Protein AF-A0A060C902-F1 (afdb_monomer_lite)

InterPro domains:
  IPR017853 Glycoside hydrolase superfamily [SSF51445] (3-88)

Foldseek 3Di:
DQDDDDLPDPVSLVVLLVCCVVPVVVDPALEDEPELADNVCQCPDPNVVVCVVPNRVVSSVVSVVSSCVSSVVVRHDYDYDPHDPDDDPVVVVVVVPPD

Secondary structure (DSSP, 8-state):
---S--TT-HHHHHHHHHHHHHHGGG---SEEE------TTBTBGGGHHHHHHH-HHHHHHHHHHHHHHHHHHTTPEEE-----SS--HHHHHHHHH--

Structure (mmCIF, N/CA/C/O backbone):
data_AF-A0A060C902-F1
#
_entry.id   AF-A0A060C902-F1
#
loop_
_atom_site.group_PDB
_atom_site.id
_atom_site.type_symbol
_atom_site.label_atom_id
_atom_site.label_alt_id
_atom_site.label_comp_id
_atom_site.label_asym_id
_atom_site.label_entity_id
_atom_site.label_seq_id
_atom_site.pdbx_PDB_ins_code
_atom_site.Cartn_x
_atom_site.Cartn_y
_atom_site.Cartn_z
_atom_site.occupancy
_atom_site.B_iso_or_equiv
_atom_site.auth_seq_id
_atom_site.auth_comp_id
_atom_site.auth_asym_id
_atom_site.auth_atom_id
_atom_site.pdbx_PDB_model_num
ATOM 1 N N . LYS A 1 1 ? 19.437 -6.925 -6.612 1.00 67.50 1 LYS A N 1
ATOM 2 C CA . LYS A 1 1 ? 18.199 -7.713 -6.842 1.00 67.50 1 LYS A CA 1
ATOM 3 C C . LYS A 1 1 ? 17.080 -6.946 -6.155 1.00 67.50 1 LYS A C 1
ATOM 5 O O . LYS A 1 1 ? 17.334 -6.561 -5.019 1.00 67.50 1 LYS A O 1
ATOM 10 N N . PRO A 1 2 ? 15.932 -6.713 -6.812 1.00 80.50 2 PRO A N 1
ATOM 11 C CA . PRO A 1 2 ? 14.801 -6.040 -6.177 1.00 80.50 2 PRO A CA 1
ATOM 12 C C . PRO A 1 2 ? 14.287 -6.872 -4.993 1.00 80.50 2 PRO A C 1
ATOM 14 O O . PRO A 1 2 ? 14.353 -8.105 -5.038 1.00 80.50 2 PRO A O 1
ATOM 17 N N . PHE A 1 3 ? 13.842 -6.192 -3.943 1.00 83.31 3 PHE A N 1
ATOM 18 C CA . PHE A 1 3 ? 13.350 -6.753 -2.682 1.00 83.31 3 PHE A CA 1
ATOM 19 C C . PHE A 1 3 ? 11.932 -6.274 -2.340 1.00 83.31 3 PHE A C 1
ATOM 21 O O . PHE A 1 3 ? 11.255 -6.920 -1.543 1.00 83.31 3 PHE A O 1
ATOM 28 N N . SER A 1 4 ? 11.479 -5.179 -2.949 1.00 87.44 4 SER A N 1
ATOM 29 C CA . SER A 1 4 ? 10.130 -4.652 -2.793 1.00 87.44 4 SER A CA 1
ATOM 30 C C . SER A 1 4 ? 9.094 -5.498 -3.532 1.00 87.44 4 SER A C 1
ATOM 32 O O . SER A 1 4 ? 9.382 -6.181 -4.521 1.00 87.44 4 SER A O 1
ATOM 34 N N . LEU A 1 5 ? 7.852 -5.416 -3.054 1.00 89.88 5 LEU A N 1
ATOM 35 C CA . LEU A 1 5 ? 6.693 -5.950 -3.760 1.00 89.88 5 LEU A CA 1
ATOM 36 C C . LEU A 1 5 ? 6.507 -5.244 -5.107 1.00 89.88 5 LEU A C 1
ATOM 38 O O . LEU A 1 5 ? 6.802 -4.058 -5.251 1.00 89.88 5 LEU A O 1
ATOM 42 N N . ASP A 1 6 ? 5.983 -5.977 -6.087 1.00 91.31 6 ASP A N 1
ATOM 43 C CA . ASP A 1 6 ? 5.695 -5.431 -7.409 1.00 91.31 6 ASP A CA 1
ATOM 44 C C . ASP A 1 6 ? 4.338 -4.702 -7.386 1.00 91.31 6 ASP A C 1
ATOM 46 O O . ASP A 1 6 ? 3.297 -5.360 -7.294 1.00 91.31 6 ASP A O 1
ATOM 50 N N . PRO A 1 7 ? 4.298 -3.360 -7.509 1.00 88.62 7 PRO A N 1
ATOM 51 C CA . PRO A 1 7 ? 3.046 -2.604 -7.441 1.00 88.62 7 PRO A CA 1
ATOM 52 C C . PRO A 1 7 ? 2.094 -2.885 -8.617 1.00 88.62 7 PRO A C 1
ATOM 54 O O . PRO A 1 7 ? 0.904 -2.542 -8.550 1.00 88.62 7 PRO A O 1
ATOM 57 N N . GLY A 1 8 ? 2.610 -3.480 -9.699 1.00 88.75 8 GLY A N 1
ATOM 58 C CA . GLY A 1 8 ? 1.845 -3.912 -10.864 1.00 88.75 8 GLY A CA 1
ATOM 59 C C . GLY A 1 8 ? 1.242 -5.311 -10.725 1.00 88.75 8 GLY A C 1
ATOM 60 O O . GLY A 1 8 ? 0.299 -5.619 -11.452 1.00 88.75 8 GLY A O 1
ATOM 61 N N . ASN A 1 9 ? 1.727 -6.139 -9.794 1.00 92.12 9 ASN A N 1
ATOM 62 C CA . ASN A 1 9 ? 1.231 -7.500 -9.602 1.00 92.12 9 ASN A CA 1
ATOM 63 C C . ASN A 1 9 ? 0.034 -7.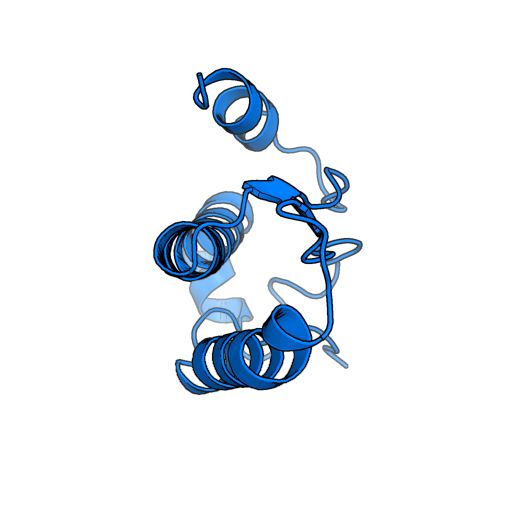518 -8.624 1.00 92.12 9 ASN A C 1
ATOM 65 O O . ASN A 1 9 ? 0.209 -7.163 -7.455 1.00 92.12 9 ASN A O 1
ATOM 69 N N . PRO A 1 10 ? -1.167 -7.969 -9.043 1.00 92.94 10 PRO A N 1
ATOM 70 C CA . PRO A 1 10 ? -2.319 -8.120 -8.151 1.00 92.94 10 PRO A CA 1
ATOM 71 C C . PRO A 1 10 ? -2.031 -8.963 -6.901 1.00 92.94 10 PRO A C 1
ATOM 73 O O . PRO A 1 10 ? -2.474 -8.595 -5.815 1.00 92.94 10 PRO A O 1
ATOM 76 N N . GLU A 1 11 ? -1.208 -10.008 -7.018 1.00 95.94 11 GLU A N 1
ATOM 77 C CA . GLU A 1 11 ? -0.849 -10.893 -5.899 1.00 95.94 11 GLU A CA 1
ATOM 78 C C . GLU A 1 11 ? -0.075 -10.157 -4.792 1.00 95.94 11 GLU A C 1
ATOM 80 O O . GLU A 1 11 ? -0.129 -10.541 -3.626 1.00 95.94 11 GLU A O 1
ATOM 85 N N . SER A 1 12 ? 0.623 -9.062 -5.126 1.00 95.25 12 SER A N 1
ATOM 86 C CA . SER A 1 12 ? 1.287 -8.229 -4.113 1.00 95.25 12 SER A CA 1
ATOM 87 C C . SER A 1 12 ? 0.276 -7.519 -3.218 1.00 95.25 12 SER A C 1
ATOM 89 O O . SER A 1 12 ? 0.497 -7.401 -2.015 1.00 95.25 12 SER A O 1
ATOM 91 N N . LEU A 1 13 ? -0.847 -7.064 -3.785 1.00 95.38 13 LEU A N 1
ATOM 92 C CA . LEU A 1 13 ? -1.928 -6.485 -2.994 1.00 95.38 13 LEU A CA 1
ATOM 93 C C . LEU A 1 13 ? -2.659 -7.568 -2.198 1.00 95.38 13 LEU A C 1
ATOM 95 O O . LEU A 1 13 ? -2.938 -7.349 -1.023 1.00 95.38 13 LEU A O 1
ATOM 99 N N . GLU A 1 14 ? -2.926 -8.723 -2.810 1.00 97.00 14 GLU A N 1
ATOM 100 C CA . GLU A 1 14 ? -3.575 -9.853 -2.135 1.00 97.00 14 GLU A CA 1
ATOM 101 C C . GLU A 1 14 ? -2.789 -10.294 -0.899 1.00 97.00 14 GLU A C 1
ATOM 103 O O . GLU A 1 14 ? -3.371 -10.411 0.179 1.00 97.00 14 GLU A O 1
ATOM 108 N N . LEU A 1 15 ? -1.463 -10.421 -1.020 1.00 96.94 15 LEU A N 1
ATOM 109 C CA . LEU A 1 15 ? -0.577 -10.722 0.101 1.00 96.94 15 LEU A CA 1
ATOM 110 C C . LEU A 1 15 ? -0.735 -9.704 1.238 1.00 96.94 15 LEU A C 1
ATOM 112 O O . LEU A 1 15 ? -0.949 -10.090 2.385 1.00 96.94 15 LEU A O 1
ATOM 116 N N . VAL A 1 16 ? -0.665 -8.405 0.929 1.00 96.38 16 VAL A N 1
ATOM 117 C CA . VAL A 1 16 ? -0.830 -7.344 1.936 1.00 96.38 16 VAL A CA 1
ATOM 118 C C . VAL A 1 16 ? -2.208 -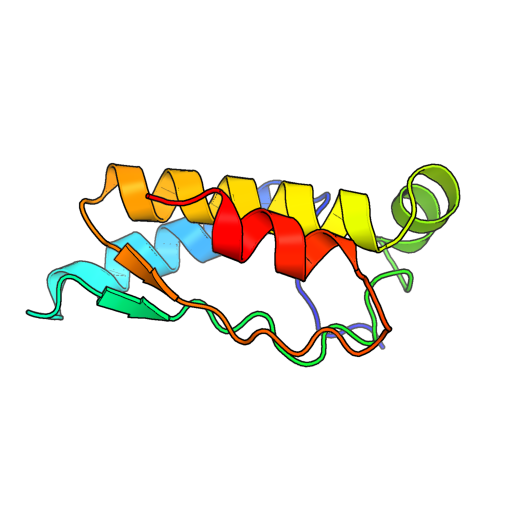7.428 2.590 1.00 96.38 16 VAL A C 1
ATOM 120 O O . VAL A 1 16 ? -2.314 -7.327 3.809 1.00 96.38 16 VAL A O 1
ATOM 123 N N . THR A 1 17 ? -3.272 -7.639 1.813 1.00 96.44 17 THR A N 1
ATOM 124 C CA . THR A 1 17 ? -4.625 -7.748 2.370 1.00 96.44 17 THR A CA 1
ATOM 125 C C . THR A 1 17 ? -4.818 -8.983 3.236 1.00 96.44 17 THR A C 1
ATOM 127 O O . THR A 1 17 ? -5.451 -8.864 4.280 1.00 96.44 17 THR A O 1
ATOM 130 N N . GLY A 1 18 ? -4.228 -10.120 2.859 1.00 97.75 18 GLY A N 1
ATOM 131 C CA . GLY A 1 18 ? -4.241 -11.337 3.667 1.00 97.75 18 GLY A CA 1
ATOM 132 C C . GLY A 1 18 ? -3.542 -11.120 5.006 1.00 97.75 18 GLY A C 1
ATOM 133 O O . GLY A 1 18 ? -4.112 -11.420 6.049 1.00 97.75 18 GLY A O 1
ATOM 134 N N . LEU A 1 19 ? -2.372 -10.470 4.999 1.00 96.94 19 LEU A N 1
ATOM 135 C CA . LEU A 1 19 ? -1.671 -10.098 6.232 1.00 96.94 19 LEU A CA 1
ATOM 136 C C . LEU A 1 19 ? -2.505 -9.159 7.111 1.00 96.94 19 LEU A C 1
ATOM 138 O O . LEU A 1 19 ? -2.526 -9.317 8.327 1.00 96.94 19 LEU A O 1
ATOM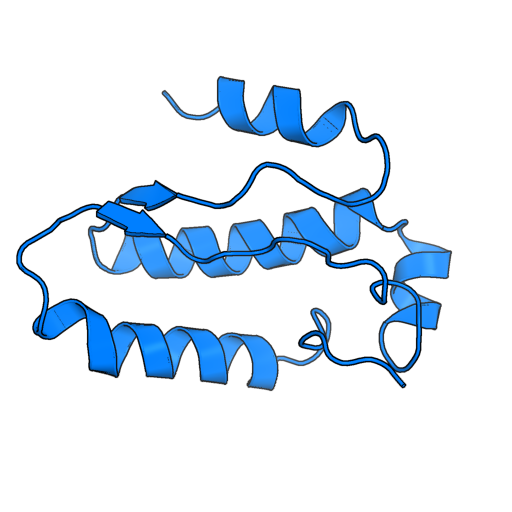 142 N N . LEU A 1 20 ? -3.209 -8.187 6.525 1.00 96.56 20 LEU A N 1
ATOM 143 C CA . LEU A 1 20 ? -4.110 -7.319 7.286 1.00 96.56 20 LEU A CA 1
ATOM 144 C C . LEU A 1 20 ? -5.278 -8.110 7.896 1.00 96.56 20 LEU A C 1
ATOM 146 O O . LEU A 1 20 ? -5.622 -7.873 9.051 1.00 96.56 20 LEU A O 1
ATOM 150 N N . ASP A 1 21 ? -5.876 -9.044 7.156 1.00 96.75 21 ASP A N 1
ATOM 151 C CA . ASP A 1 21 ? -6.974 -9.882 7.654 1.00 96.75 21 ASP A CA 1
ATOM 152 C C . ASP A 1 21 ? -6.530 -10.817 8.785 1.00 96.75 21 ASP A C 1
ATOM 154 O O . ASP A 1 21 ? -7.272 -11.006 9.749 1.00 96.75 21 ASP A O 1
ATOM 158 N N . GLU A 1 22 ? -5.315 -11.355 8.701 1.00 97.38 22 GLU A N 1
ATOM 159 C CA . GLU A 1 22 ? -4.735 -12.202 9.743 1.00 97.38 22 GLU A CA 1
ATOM 160 C C . GLU A 1 22 ? -4.343 -11.400 10.985 1.00 97.38 22 GLU A C 1
ATOM 162 O O . GLU A 1 22 ? -4.606 -11.824 12.105 1.00 97.38 22 GLU A O 1
ATOM 167 N N . LEU A 1 23 ? -3.713 -10.236 10.811 1.00 96.31 23 LEU A N 1
ATOM 168 C CA . LEU A 1 23 ? -3.094 -9.513 11.919 1.00 96.31 23 LEU A CA 1
ATOM 169 C C . LEU A 1 23 ? -4.073 -8.605 12.659 1.00 96.31 23 LEU A C 1
ATOM 171 O O . LEU A 1 23 ? -4.080 -8.605 13.889 1.00 96.31 23 LEU A O 1
ATOM 175 N N . LEU A 1 24 ? -4.894 -7.827 11.947 1.00 95.62 24 LEU A N 1
ATOM 176 C CA . LEU A 1 24 ? -5.706 -6.767 12.557 1.00 95.62 24 LEU A CA 1
ATOM 177 C C . LEU A 1 24 ? -6.656 -7.244 13.674 1.00 95.62 24 LEU A C 1
ATOM 179 O O . LEU A 1 24 ? -6.748 -6.531 14.675 1.00 95.62 24 LEU A O 1
ATOM 183 N N . PRO A 1 25 ? -7.298 -8.431 13.605 1.00 96.12 25 PRO A N 1
ATOM 184 C CA . PRO A 1 25 ? -8.146 -8.931 14.692 1.00 96.12 25 PRO A CA 1
ATOM 185 C C . PRO A 1 25 ? -7.420 -9.130 16.031 1.00 96.12 25 PRO A C 1
ATOM 187 O O . PRO A 1 25 ? -8.066 -9.215 17.075 1.00 96.12 25 PRO A O 1
ATOM 190 N N . HIS A 1 26 ? -6.088 -9.214 16.017 1.00 97.00 26 HIS A N 1
ATOM 191 C CA . HIS A 1 26 ? -5.270 -9.422 17.210 1.00 97.00 26 HIS A CA 1
ATOM 192 C C . HIS A 1 26 ? -4.817 -8.121 17.887 1.00 97.00 26 HIS A C 1
ATOM 194 O O . HIS A 1 26 ? -4.179 -8.176 18.940 1.00 97.00 26 HIS A O 1
ATOM 200 N N . PHE A 1 27 ? -5.160 -6.953 17.335 1.00 95.75 27 PHE A N 1
ATOM 201 C CA . PHE A 1 27 ? -4.798 -5.653 17.898 1.00 95.75 27 PHE A CA 1
ATOM 202 C C . PHE A 1 27 ? -6.036 -4.869 18.335 1.00 95.75 27 PHE A C 1
ATOM 204 O O . PHE A 1 27 ? -7.043 -4.807 17.639 1.00 95.75 27 PHE A O 1
ATOM 211 N N . SER A 1 28 ? -5.943 -4.203 19.486 1.00 95.00 28 SER A N 1
ATOM 212 C CA . SER A 1 28 ? -6.984 -3.289 19.978 1.00 95.00 28 SER A CA 1
ATOM 213 C C . SER A 1 28 ? -6.868 -1.869 19.409 1.00 95.00 28 SER A C 1
ATOM 215 O O . SER A 1 28 ? -7.788 -1.065 19.555 1.00 95.00 28 SER A O 1
ATOM 217 N N . SER A 1 29 ? -5.736 -1.541 18.779 1.00 95.75 29 SER A N 1
ATOM 218 C CA . SER A 1 29 ? -5.495 -0.238 18.158 1.00 95.75 29 SER A CA 1
ATOM 219 C C . SER A 1 29 ? -6.286 -0.097 16.859 1.00 95.75 29 SER A C 1
ATOM 221 O O . SER A 1 29 ? -6.197 -0.938 15.967 1.00 95.75 29 SER A O 1
ATOM 223 N N . SER A 1 30 ? -6.977 1.030 16.695 1.00 93.75 30 SER A N 1
ATOM 224 C CA . SER A 1 30 ? -7.584 1.424 15.419 1.00 93.75 30 SER A CA 1
ATOM 225 C C . SER A 1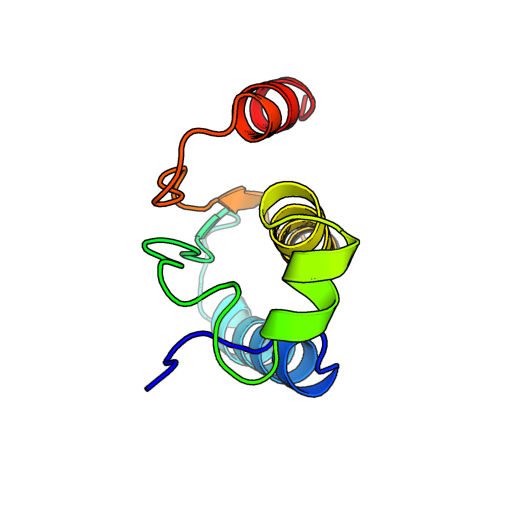 30 ? -6.580 2.047 14.441 1.00 93.75 30 SER A C 1
ATOM 227 O O . SER A 1 30 ? -6.957 2.426 13.337 1.00 93.75 30 SER A O 1
ATOM 229 N N . ILE A 1 31 ? -5.301 2.152 14.812 1.00 95.25 31 ILE A N 1
ATOM 230 C CA . ILE A 1 31 ? -4.220 2.701 13.984 1.00 95.25 31 ILE A CA 1
ATOM 231 C C . ILE A 1 31 ? -3.294 1.563 13.551 1.00 95.25 31 ILE A C 1
ATOM 233 O O . ILE A 1 31 ? -2.865 0.774 14.395 1.00 95.25 31 ILE A O 1
ATOM 237 N N . VAL A 1 32 ? -2.962 1.509 12.258 1.00 95.50 32 VAL A N 1
ATOM 238 C CA . VAL A 1 32 ? -2.031 0.534 11.668 1.00 95.50 32 VAL A CA 1
ATOM 239 C C . VAL A 1 32 ? -0.973 1.244 10.831 1.00 95.50 32 VAL A C 1
ATOM 241 O O . VAL A 1 32 ? -1.299 2.136 10.051 1.00 95.50 32 VAL A O 1
ATOM 244 N N . ASN A 1 33 ? 0.289 0.839 10.972 1.00 93.94 33 ASN A N 1
ATOM 245 C CA . ASN A 1 33 ? 1.386 1.311 10.131 1.00 93.94 33 ASN A CA 1
ATOM 246 C C . ASN A 1 33 ? 1.714 0.258 9.060 1.00 93.94 33 ASN A C 1
ATOM 248 O O . ASN A 1 33 ? 1.892 -0.910 9.396 1.00 93.94 33 ASN A O 1
ATOM 252 N N . VAL A 1 34 ? 1.778 0.667 7.790 1.00 92.62 34 VAL A N 1
ATOM 253 C CA . VAL A 1 34 ? 2.045 -0.220 6.641 1.00 92.62 34 VAL A CA 1
ATOM 254 C C . VAL A 1 34 ? 3.491 -0.153 6.128 1.00 92.62 34 VAL A C 1
ATOM 256 O O . VAL A 1 34 ? 3.805 -0.741 5.097 1.00 92.62 34 VAL A O 1
ATOM 259 N N . GLY A 1 35 ? 4.379 0.554 6.829 1.00 87.62 35 GLY A N 1
ATOM 260 C CA . GLY A 1 35 ? 5.787 0.694 6.463 1.00 87.62 35 GLY A CA 1
ATOM 261 C C . GLY A 1 35 ? 5.968 1.618 5.260 1.00 87.62 35 GLY A C 1
ATOM 262 O O . GLY A 1 35 ? 5.804 2.831 5.390 1.00 87.62 35 GLY A O 1
ATOM 263 N N . LEU A 1 36 ? 6.245 1.023 4.094 1.00 83.31 36 LEU A N 1
ATOM 264 C CA . LEU A 1 36 ? 6.502 1.683 2.801 1.00 83.31 36 LEU A CA 1
ATOM 265 C C . LEU A 1 36 ? 7.747 2.590 2.773 1.00 83.31 36 LEU A C 1
ATOM 267 O O . LEU A 1 36 ? 7.820 3.528 1.977 1.00 83.31 36 LEU A O 1
ATOM 271 N N . ASP A 1 37 ? 8.732 2.292 3.614 1.00 80.56 37 ASP A N 1
ATOM 272 C CA . ASP A 1 37 ? 10.040 2.937 3.638 1.00 80.56 37 ASP A CA 1
ATOM 273 C C . ASP A 1 37 ? 11.023 2.340 2.615 1.00 80.56 37 ASP A C 1
ATOM 275 O O . ASP A 1 37 ? 10.859 1.225 2.129 1.00 80.56 37 ASP A O 1
ATOM 279 N N . GLU A 1 38 ? 12.039 3.132 2.262 1.00 75.69 38 GLU A N 1
ATOM 280 C CA . GLU A 1 38 ? 13.245 2.697 1.537 1.00 75.69 38 GLU A CA 1
ATOM 281 C C . GLU A 1 38 ? 13.009 1.929 0.225 1.00 75.69 38 GLU A C 1
ATOM 283 O O . GLU A 1 38 ? 13.807 1.079 -0.158 1.00 75.69 38 GLU A O 1
ATOM 288 N N . THR A 1 39 ? 11.970 2.287 -0.533 1.00 77.19 39 THR A N 1
ATOM 289 C CA . THR A 1 39 ? 11.640 1.716 -1.858 1.00 77.19 39 THR A CA 1
ATOM 290 C C . THR A 1 39 ? 12.621 2.144 -2.969 1.00 77.19 39 THR A C 1
ATOM 292 O O . THR A 1 39 ? 12.234 2.593 -4.046 1.00 77.19 39 THR A O 1
ATOM 295 N N . VAL A 1 40 ? 13.929 2.026 -2.707 1.00 78.69 40 VAL A N 1
ATOM 296 C CA . VAL A 1 40 ? 15.038 2.388 -3.609 1.00 78.69 40 VAL A CA 1
ATOM 297 C C . VAL A 1 40 ? 15.073 1.554 -4.887 1.00 78.69 40 VAL A C 1
ATOM 299 O O . VAL A 1 40 ? 15.627 2.003 -5.883 1.00 78.69 40 VAL A O 1
ATOM 302 N N . ASP A 1 41 ? 14.500 0.352 -4.859 1.00 80.69 41 ASP A N 1
ATOM 303 C CA . ASP A 1 41 ? 14.464 -0.589 -5.976 1.00 80.69 41 ASP A CA 1
ATOM 304 C C . ASP A 1 41 ? 13.204 -0.438 -6.847 1.00 80.69 41 ASP A C 1
ATOM 306 O O . ASP A 1 41 ? 13.048 -1.140 -7.850 1.00 80.69 41 ASP A O 1
ATOM 310 N N . LEU A 1 42 ? 12.306 0.496 -6.507 1.00 84.38 42 LEU A N 1
ATOM 311 C CA . LEU A 1 42 ? 11.162 0.840 -7.343 1.00 84.38 42 LEU A CA 1
ATOM 312 C C . LEU A 1 42 ? 11.641 1.513 -8.639 1.00 84.38 42 LEU A C 1
ATOM 314 O O . LEU A 1 42 ? 12.269 2.568 -8.627 1.00 84.38 42 LEU A O 1
ATOM 318 N N . GLY A 1 43 ? 11.317 0.903 -9.777 1.00 85.00 43 GLY A N 1
ATOM 319 C CA . GLY A 1 43 ? 11.888 1.234 -11.086 1.00 85.00 43 GLY A CA 1
ATOM 320 C C . GLY A 1 43 ? 12.976 0.264 -11.543 1.00 85.00 43 GLY A C 1
ATOM 321 O O . GLY A 1 43 ? 13.447 0.357 -12.677 1.00 85.00 43 GLY A O 1
ATOM 322 N N . GLU A 1 44 ? 13.328 -0.716 -10.714 1.00 86.69 44 GLU A N 1
ATOM 323 C CA . GLU A 1 44 ? 14.125 -1.868 -11.110 1.00 86.69 44 GLU A CA 1
ATOM 324 C C . GLU A 1 44 ? 13.247 -3.111 -11.340 1.00 86.69 44 GLU A C 1
ATOM 326 O O . GLU A 1 44 ? 12.072 -3.190 -10.958 1.00 86.69 44 GLU A O 1
ATOM 331 N N . GLY A 1 45 ? 13.827 -4.118 -11.999 1.00 88.69 45 GLY A N 1
ATOM 332 C CA . GLY A 1 45 ? 13.175 -5.408 -12.224 1.00 88.69 45 GLY A CA 1
ATOM 333 C C . GLY A 1 45 ? 11.835 -5.285 -12.954 1.00 88.69 45 GLY A C 1
ATOM 334 O O . GLY A 1 45 ? 11.762 -4.690 -14.026 1.00 88.69 45 GLY A O 1
ATOM 335 N N . ARG A 1 46 ? 10.780 -5.867 -12.368 1.00 87.75 46 ARG A N 1
ATOM 336 C CA . ARG A 1 46 ? 9.429 -5.938 -12.957 1.00 87.75 46 ARG A CA 1
ATOM 337 C C . ARG A 1 46 ? 8.746 -4.575 -13.074 1.00 87.75 46 ARG A C 1
ATOM 339 O O . ARG A 1 46 ? 7.986 -4.355 -14.005 1.00 87.75 46 ARG A O 1
ATOM 346 N N . SER A 1 47 ? 9.072 -3.646 -12.177 1.00 87.75 47 SER A N 1
ATOM 347 C CA . SER A 1 47 ? 8.481 -2.303 -12.160 1.00 87.75 47 SER A CA 1
ATOM 348 C C . SER A 1 47 ? 9.142 -1.326 -13.142 1.00 87.75 47 SER A C 1
ATOM 350 O O . SER A 1 47 ? 8.654 -0.211 -13.320 1.00 87.75 47 SER A O 1
ATOM 352 N N . LYS A 1 48 ? 10.240 -1.733 -13.797 1.00 89.25 48 LYS A N 1
ATOM 353 C CA . LYS A 1 48 ? 11.079 -0.864 -14.634 1.00 89.25 48 LYS A CA 1
ATOM 354 C C . LYS A 1 48 ? 10.318 -0.199 -15.776 1.00 89.25 48 LYS A C 1
ATOM 356 O O . LYS A 1 48 ? 10.458 1.003 -15.971 1.00 89.25 48 LYS A O 1
ATOM 361 N N . GLU A 1 49 ? 9.525 -0.963 -16.522 1.00 91.50 49 GLU A N 1
ATOM 362 C CA . GLU A 1 49 ? 8.777 -0.445 -17.676 1.00 91.50 49 GLU A CA 1
ATOM 363 C C . GLU A 1 49 ? 7.687 0.530 -17.224 1.00 91.50 49 GLU A C 1
ATOM 365 O O . GLU A 1 49 ? 7.651 1.677 -17.664 1.00 91.50 49 GLU A O 1
ATOM 370 N N . THR A 1 50 ? 6.874 0.134 -16.243 1.00 89.62 50 THR A N 1
ATOM 371 C CA . THR A 1 50 ? 5.797 0.978 -15.710 1.00 89.62 50 THR A CA 1
ATOM 372 C C . THR A 1 50 ? 6.321 2.276 -15.096 1.00 89.62 50 THR A C 1
ATOM 374 O O . THR A 1 50 ? 5.718 3.336 -15.268 1.00 89.62 50 THR A O 1
ATOM 377 N N . VAL A 1 51 ? 7.450 2.220 -14.387 1.00 90.56 51 VAL A N 1
ATOM 378 C CA . VAL A 1 51 ? 8.092 3.411 -13.820 1.00 90.56 51 VAL A CA 1
ATOM 379 C C . VAL A 1 51 ? 8.721 4.279 -14.909 1.00 90.56 51 VAL A C 1
ATOM 381 O O . VAL A 1 51 ? 8.643 5.501 -14.801 1.00 90.56 51 VAL A O 1
ATOM 384 N N . ALA A 1 52 ? 9.295 3.697 -15.966 1.00 90.75 52 ALA A N 1
ATOM 385 C CA . ALA A 1 52 ? 9.811 4.464 -17.099 1.00 90.75 52 ALA A CA 1
ATOM 386 C C . ALA A 1 52 ? 8.698 5.231 -17.834 1.00 90.75 52 ALA A C 1
ATOM 388 O O . ALA A 1 52 ? 8.919 6.357 -18.274 1.00 90.75 52 ALA A O 1
ATOM 389 N N . GLU A 1 53 ? 7.498 4.655 -17.927 1.00 92.44 53 GLU A N 1
ATOM 390 C CA . GLU A 1 53 ? 6.343 5.279 -18.583 1.00 92.44 53 GLU A CA 1
ATOM 391 C C . GLU A 1 53 ? 5.637 6.325 -17.710 1.00 92.44 53 GLU A C 1
ATOM 393 O O . GLU A 1 53 ? 5.244 7.386 -18.195 1.00 92.44 53 GLU A O 1
ATOM 398 N N . ARG A 1 54 ? 5.434 6.025 -16.421 1.00 90.00 54 ARG A N 1
ATOM 399 C CA . ARG A 1 54 ? 4.546 6.802 -15.533 1.00 90.00 54 ARG A CA 1
ATOM 400 C C . ARG A 1 54 ? 5.284 7.628 -14.483 1.00 90.00 54 ARG A C 1
ATOM 402 O O . ARG A 1 54 ? 4.692 8.523 -13.884 1.00 90.00 54 ARG A O 1
ATOM 409 N N . GLY A 1 55 ? 6.556 7.327 -14.242 1.00 87.88 55 GLY A N 1
ATOM 410 C CA . GLY A 1 55 ? 7.351 7.876 -13.149 1.00 87.88 55 GLY A CA 1
ATOM 411 C C . GLY A 1 55 ? 7.128 7.162 -11.810 1.00 87.88 55 GLY A C 1
ATOM 412 O O . GLY A 1 55 ? 6.083 6.565 -11.552 1.00 87.88 55 GLY A O 1
ATOM 413 N N . ILE A 1 56 ? 8.123 7.264 -10.924 1.00 87.06 56 ILE A N 1
ATOM 414 C CA . ILE A 1 56 ? 8.136 6.611 -9.600 1.00 87.06 56 ILE A CA 1
ATOM 415 C C . ILE A 1 56 ? 6.965 7.087 -8.728 1.00 87.06 56 ILE A C 1
ATOM 417 O O . ILE A 1 56 ? 6.251 6.274 -8.147 1.00 87.06 56 ILE A O 1
ATOM 421 N N . GLY A 1 57 ? 6.743 8.405 -8.659 1.00 85.69 57 GLY A N 1
ATOM 422 C CA . GLY A 1 57 ? 5.734 9.011 -7.784 1.00 85.69 57 GLY A CA 1
ATOM 423 C C . GLY A 1 57 ? 4.310 8.496 -8.037 1.00 85.69 57 GLY A C 1
ATOM 424 O O . GLY A 1 57 ? 3.681 8.020 -7.093 1.00 85.69 57 GLY A O 1
ATOM 425 N N . PRO A 1 58 ? 3.794 8.547 -9.281 1.00 89.38 58 PRO A N 1
ATOM 426 C CA . PRO A 1 58 ? 2.471 8.010 -9.602 1.00 89.38 58 PRO A CA 1
ATOM 427 C C . PRO A 1 58 ? 2.335 6.506 -9.347 1.00 89.38 58 PRO A C 1
ATOM 429 O O . PRO A 1 58 ? 1.315 6.076 -8.817 1.00 89.38 58 PRO A O 1
ATOM 432 N N . VAL A 1 59 ? 3.359 5.708 -9.672 1.00 90.06 59 VAL A N 1
ATOM 433 C CA . VAL A 1 59 ? 3.337 4.253 -9.437 1.00 90.06 59 VAL A CA 1
ATOM 434 C C . VAL A 1 59 ? 3.275 3.933 -7.943 1.00 90.06 59 VAL A C 1
ATOM 436 O O . VAL A 1 59 ? 2.461 3.109 -7.525 1.00 90.06 59 VAL A O 1
ATOM 439 N N . PHE A 1 60 ? 4.080 4.620 -7.130 1.00 89.19 60 PHE A N 1
ATOM 440 C CA . PHE A 1 60 ? 4.044 4.478 -5.678 1.00 89.19 60 PHE A CA 1
ATOM 441 C C . PHE A 1 60 ? 2.697 4.917 -5.097 1.00 89.19 60 PHE A C 1
ATOM 443 O O . PHE A 1 60 ? 2.087 4.182 -4.321 1.00 89.19 60 PHE A O 1
ATOM 450 N N . LEU A 1 61 ? 2.217 6.106 -5.481 1.00 88.81 61 LEU A N 1
ATOM 451 C CA . LEU A 1 61 ? 0.981 6.675 -4.946 1.00 88.81 61 LEU A CA 1
ATOM 452 C C . LEU A 1 61 ? -0.229 5.792 -5.265 1.00 88.81 61 LEU A C 1
ATOM 454 O O . LEU A 1 61 ? -1.067 5.572 -4.395 1.00 88.81 61 LEU A O 1
ATOM 458 N N . ASP A 1 62 ? -0.306 5.243 -6.477 1.00 91.69 62 ASP A N 1
ATOM 459 C CA . ASP A 1 62 ? -1.371 4.314 -6.850 1.00 91.69 62 ASP A CA 1
ATOM 460 C C . ASP A 1 62 ? -1.399 3.083 -5.940 1.00 91.69 62 ASP A C 1
ATOM 462 O O . ASP A 1 62 ? -2.470 2.658 -5.503 1.00 91.69 62 ASP A O 1
ATOM 466 N N . PHE A 1 63 ? -0.233 2.504 -5.644 1.00 92.44 63 PHE A N 1
ATOM 467 C CA . PHE A 1 63 ? -0.141 1.334 -4.775 1.00 92.44 63 PHE A CA 1
ATOM 468 C C . PHE A 1 63 ? -0.472 1.680 -3.317 1.00 92.44 63 PHE A C 1
ATOM 470 O O . PHE A 1 63 ? -1.288 0.996 -2.696 1.00 92.44 63 PHE A O 1
ATOM 477 N N . LEU A 1 64 ? 0.052 2.800 -2.809 1.00 92.44 64 LEU A N 1
ATOM 478 C CA . LEU A 1 64 ? -0.288 3.345 -1.492 1.00 92.44 64 LEU A CA 1
ATOM 479 C C . LEU A 1 64 ? -1.806 3.526 -1.336 1.00 92.44 64 LEU A C 1
ATOM 481 O O . LEU A 1 64 ? -2.381 3.133 -0.322 1.00 92.44 64 LEU A O 1
ATOM 485 N N . LEU A 1 65 ? -2.478 4.083 -2.348 1.00 93.56 65 LEU A N 1
ATOM 486 C CA . LEU A 1 65 ? -3.924 4.312 -2.317 1.00 93.56 65 LEU A CA 1
ATOM 487 C C . LEU A 1 65 ? -4.741 3.014 -2.370 1.00 93.56 65 LEU A C 1
ATOM 489 O O . LEU A 1 65 ? -5.838 2.973 -1.809 1.00 93.56 65 LEU A O 1
ATOM 493 N N . LYS A 1 66 ? -4.239 1.950 -3.011 1.00 95.19 66 LYS A N 1
ATOM 494 C CA . LYS A 1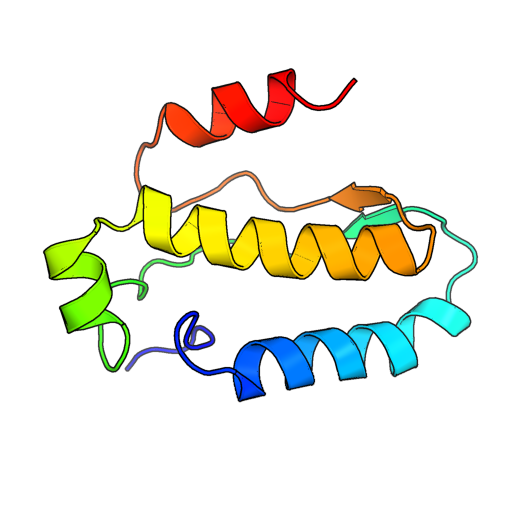 66 ? -4.869 0.618 -2.947 1.00 95.19 66 LYS A CA 1
ATOM 495 C C . LYS A 1 66 ? -4.837 0.076 -1.516 1.00 95.19 66 LYS A C 1
ATOM 497 O O . LYS A 1 66 ? -5.881 -0.311 -0.999 1.00 95.19 66 LYS A O 1
ATOM 502 N N . ILE A 1 67 ? -3.680 0.140 -0.854 1.00 95.25 67 ILE A N 1
ATOM 503 C CA . ILE A 1 67 ? -3.531 -0.287 0.548 1.00 95.25 67 ILE A CA 1
ATOM 504 C C . ILE A 1 67 ? -4.413 0.567 1.466 1.00 95.25 67 ILE A C 1
ATOM 506 O O . ILE A 1 67 ? -5.148 0.031 2.294 1.00 95.25 67 ILE A O 1
ATOM 510 N N . TYR A 1 68 ? -4.418 1.889 1.274 1.00 95.50 68 TYR A N 1
ATOM 511 C CA . TYR A 1 68 ? -5.259 2.810 2.041 1.00 95.50 68 TYR A CA 1
ATOM 512 C C . TYR A 1 68 ? -6.738 2.420 2.006 1.00 95.50 68 TYR A C 1
ATOM 514 O O . TYR A 1 68 ? -7.386 2.377 3.052 1.00 95.50 68 TYR A O 1
ATOM 522 N N . LYS A 1 69 ? -7.277 2.104 0.822 1.00 96.69 69 LYS A N 1
ATOM 523 C CA . LYS A 1 69 ? -8.676 1.673 0.677 1.00 96.69 69 LYS A CA 1
ATOM 524 C C . LYS A 1 69 ? -8.960 0.415 1.493 1.00 96.69 69 LYS A C 1
ATOM 526 O O . LYS A 1 69 ? -9.980 0.356 2.175 1.00 96.69 69 LYS A O 1
ATOM 531 N N . GLU A 1 70 ? -8.047 -0.548 1.473 1.00 96.94 70 GLU A N 1
ATOM 532 C CA . GLU A 1 70 ? -8.188 -1.807 2.203 1.00 96.94 70 GLU A CA 1
ATOM 533 C C . GLU A 1 70 ? -8.100 -1.628 3.721 1.00 96.94 70 GLU A C 1
ATOM 535 O O . GLU A 1 70 ? -8.896 -2.216 4.459 1.00 96.94 70 GLU A O 1
ATOM 540 N N . VAL A 1 71 ? -7.207 -0.763 4.196 1.00 96.06 71 VAL A N 1
ATOM 541 C CA . VAL A 1 71 ? -7.119 -0.395 5.615 1.00 96.06 71 VAL A CA 1
ATOM 542 C C . VAL A 1 71 ? -8.394 0.327 6.067 1.00 96.06 71 VAL A C 1
ATOM 544 O O . VAL A 1 71 ? -8.998 -0.040 7.078 1.00 96.06 71 VAL A O 1
ATOM 547 N N . LYS A 1 72 ? -8.864 1.313 5.289 1.00 95.75 72 LYS A N 1
ATOM 548 C CA . LYS A 1 72 ? -10.089 2.067 5.600 1.00 95.75 72 LYS A CA 1
ATOM 549 C C . LYS A 1 72 ? -11.333 1.189 5.599 1.00 95.75 72 LYS A C 1
ATOM 551 O O . LYS A 1 72 ? -12.178 1.363 6.474 1.00 95.75 72 LYS A O 1
ATOM 556 N N . ARG A 1 73 ? -11.441 0.237 4.666 1.00 95.94 73 ARG A N 1
ATOM 557 C CA . ARG A 1 73 ? -12.556 -0.723 4.598 1.00 95.94 73 ARG A CA 1
ATOM 558 C C . ARG A 1 73 ? -12.678 -1.557 5.876 1.00 95.94 73 ARG A C 1
ATOM 560 O O . ARG A 1 73 ? -13.785 -1.929 6.249 1.00 95.94 73 ARG A O 1
ATOM 567 N N . ARG A 1 74 ? -11.558 -1.814 6.556 1.00 95.69 74 ARG A N 1
ATOM 568 C CA . ARG A 1 74 ? -11.491 -2.554 7.825 1.00 95.69 74 ARG A CA 1
ATOM 569 C C . ARG A 1 74 ? -11.681 -1.670 9.063 1.00 95.69 74 ARG A C 1
ATOM 571 O O . ARG A 1 74 ? -11.614 -2.168 10.176 1.00 95.69 74 ARG A O 1
ATOM 578 N N . GLY A 1 75 ? -11.926 -0.370 8.890 1.00 95.38 75 GLY A N 1
ATOM 579 C CA . GLY A 1 75 ? -12.177 0.553 10.000 1.00 95.38 75 GLY A CA 1
ATOM 580 C C . GLY A 1 75 ? -10.920 1.077 10.700 1.00 95.38 75 GLY A C 1
ATOM 581 O O . GLY A 1 75 ? -11.040 1.689 11.758 1.00 95.38 75 GLY A O 1
ATOM 582 N N . HIS A 1 76 ? -9.733 0.889 10.114 1.00 95.94 76 HIS A N 1
ATOM 583 C CA . HIS A 1 76 ? -8.478 1.386 10.679 1.00 95.94 76 HIS A CA 1
ATOM 584 C C . HIS A 1 76 ? -8.025 2.706 10.033 1.00 95.94 76 HIS A C 1
ATOM 586 O O . HIS A 1 76 ? -8.365 3.038 8.893 1.00 95.94 76 HIS A O 1
ATOM 592 N N . THR A 1 77 ? -7.218 3.463 10.773 1.00 95.25 77 THR A N 1
ATOM 593 C CA . THR A 1 77 ? -6.478 4.636 10.304 1.00 95.25 77 THR A CA 1
ATOM 594 C C . THR A 1 77 ? -5.078 4.203 9.884 1.00 95.25 77 THR A C 1
ATOM 596 O O . THR A 1 77 ? -4.331 3.640 10.683 1.00 95.25 77 THR A O 1
ATOM 599 N N . MET A 1 78 ? -4.724 4.470 8.626 1.00 95.44 78 MET A N 1
ATOM 600 C CA . MET A 1 78 ? -3.426 4.102 8.062 1.00 95.44 78 MET A CA 1
ATOM 601 C C . MET A 1 78 ? -2.346 5.125 8.423 1.00 95.44 78 MET A C 1
ATOM 603 O O . MET A 1 78 ? -2.533 6.326 8.240 1.00 95.44 78 MET A O 1
ATOM 607 N N . GLN A 1 79 ? -1.194 4.625 8.853 1.00 93.88 79 GLN A N 1
ATOM 608 C CA . GLN A 1 79 ? 0.081 5.328 8.930 1.00 93.88 79 GLN A CA 1
ATOM 609 C C . GLN A 1 79 ? 1.077 4.668 7.973 1.00 93.88 79 GLN A C 1
ATOM 611 O O . GLN A 1 79 ? 0.972 3.481 7.674 1.00 93.88 79 GLN A O 1
ATOM 616 N N . PHE A 1 80 ? 2.047 5.434 7.496 1.00 90.62 80 PHE A N 1
ATOM 617 C CA . PHE A 1 80 ? 3.160 4.946 6.687 1.00 90.62 80 PHE A CA 1
ATOM 618 C C . PHE A 1 80 ? 4.366 5.860 6.916 1.00 90.62 80 PHE A C 1
ATOM 620 O O . PHE A 1 80 ? 4.213 6.994 7.384 1.00 90.62 80 PHE A O 1
ATOM 627 N N . TRP A 1 81 ? 5.564 5.380 6.607 1.00 84.38 81 TRP A N 1
ATOM 628 C CA . TRP A 1 81 ? 6.772 6.187 6.679 1.00 84.38 81 TRP A CA 1
ATOM 629 C C . TRP A 1 81 ? 6.836 7.148 5.492 1.00 84.38 81 TRP A C 1
ATOM 631 O O . TRP A 1 81 ? 6.744 6.752 4.335 1.00 84.38 81 TRP A O 1
ATOM 641 N N . GLY A 1 82 ? 7.017 8.440 5.774 1.00 71.81 82 GLY A N 1
ATOM 642 C CA . GLY A 1 82 ? 7.102 9.480 4.740 1.00 71.81 82 GLY A CA 1
ATOM 643 C C . GLY A 1 82 ? 8.413 9.484 3.944 1.00 71.81 82 GLY A C 1
ATOM 644 O O . GLY A 1 82 ? 8.612 10.359 3.103 1.00 71.81 82 GLY A O 1
ATOM 645 N N . THR A 1 83 ? 9.328 8.555 4.221 1.00 63.28 83 THR A N 1
ATOM 646 C CA . THR A 1 83 ? 10.639 8.463 3.580 1.00 63.28 83 THR A CA 1
ATOM 647 C C . THR A 1 83 ? 10.566 7.604 2.324 1.00 63.28 83 THR A C 1
ATOM 649 O O . THR A 1 83 ? 10.896 6.420 2.337 1.00 63.28 83 THR A O 1
ATOM 652 N N . LEU A 1 84 ? 10.183 8.239 1.215 1.00 62.97 84 LEU A N 1
ATOM 653 C CA . LEU A 1 84 ? 10.600 7.788 -0.109 1.00 62.97 84 LEU A CA 1
ATOM 654 C C . LEU A 1 84 ? 12.035 8.252 -0.347 1.00 62.97 84 LEU A C 1
ATOM 656 O O . LEU A 1 84 ? 12.374 9.405 -0.083 1.00 62.97 84 LEU A O 1
ATOM 660 N N . SER A 1 85 ? 12.871 7.371 -0.882 1.00 52.12 85 SER A N 1
ATOM 661 C CA . SER A 1 85 ? 14.298 7.614 -1.119 1.00 52.12 85 SER A CA 1
ATOM 662 C C . SER A 1 85 ? 14.589 8.737 -2.126 1.00 52.12 85 SER A C 1
ATOM 664 O O . SER A 1 85 ? 15.738 9.152 -2.248 1.00 52.12 85 SER A O 1
ATOM 666 N N . TRP A 1 86 ? 13.573 9.279 -2.810 1.00 46.12 86 TRP A N 1
ATOM 667 C CA . TRP A 1 86 ? 13.734 10.358 -3.782 1.00 46.12 86 TRP A CA 1
ATOM 668 C C . TRP A 1 86 ? 12.677 11.458 -3.631 1.00 46.12 86 TRP A C 1
ATOM 670 O O 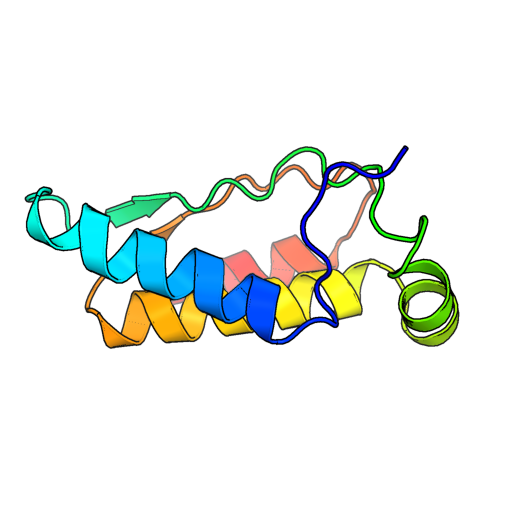. TRP A 1 86 ? 11.474 11.209 -3.522 1.00 46.12 86 TRP A O 1
ATOM 680 N N . SER A 1 87 ? 13.167 12.701 -3.624 1.00 50.12 87 SER A N 1
ATOM 681 C CA . SER A 1 87 ? 12.430 13.942 -3.384 1.00 50.12 87 SER A CA 1
ATOM 682 C C . SER A 1 87 ? 11.131 14.036 -4.189 1.00 50.12 87 SER A C 1
ATOM 684 O O . SER A 1 87 ? 11.127 14.276 -5.394 1.00 50.12 87 SER A O 1
ATOM 686 N N . THR A 1 88 ? 9.985 13.899 -3.525 1.00 49.59 88 THR A N 1
ATOM 687 C CA . THR A 1 88 ? 8.688 14.117 -4.175 1.00 49.59 88 THR A CA 1
ATOM 688 C C . THR A 1 88 ? 7.795 15.029 -3.344 1.00 49.59 88 THR A C 1
ATOM 690 O O . THR A 1 88 ? 7.196 14.639 -2.346 1.00 49.59 88 THR A O 1
ATOM 693 N N . GLN A 1 89 ? 7.651 16.264 -3.834 1.00 51.41 89 GLN A N 1
ATOM 694 C CA . GLN A 1 89 ? 6.679 17.278 -3.403 1.00 51.41 89 GLN A CA 1
ATOM 695 C C . GLN A 1 89 ? 5.233 16.731 -3.325 1.00 51.41 89 GLN A C 1
ATOM 697 O O . GLN A 1 89 ? 4.399 17.260 -2.593 1.00 51.41 89 GLN A O 1
ATOM 702 N N . SER A 1 90 ? 4.926 15.657 -4.061 1.00 52.66 90 SER A N 1
ATOM 703 C CA . SER A 1 90 ? 3.590 15.061 -4.178 1.00 52.66 90 SER A CA 1
ATOM 704 C C . SER A 1 90 ? 3.078 14.385 -2.898 1.00 52.66 90 SER A C 1
ATOM 706 O O . SER A 1 90 ? 1.876 14.434 -2.640 1.00 52.66 90 SER A O 1
ATOM 708 N N . LEU A 1 91 ? 3.954 13.809 -2.064 1.00 55.06 91 LEU A N 1
ATOM 709 C CA . LEU A 1 91 ? 3.547 13.189 -0.790 1.00 55.06 91 LEU A CA 1
ATOM 710 C C . LEU A 1 91 ? 3.045 14.224 0.218 1.00 55.06 91 LEU A C 1
ATOM 712 O O . LEU A 1 91 ? 2.057 13.996 0.914 1.00 55.06 91 LEU A O 1
ATOM 716 N N . TRP A 1 92 ? 3.687 15.393 0.244 1.00 51.25 92 TRP A N 1
ATOM 717 C CA . TRP A 1 92 ? 3.301 16.502 1.113 1.00 51.25 92 TRP A CA 1
ATOM 718 C C . TRP A 1 92 ? 1.853 16.946 0.879 1.00 51.25 92 TRP A C 1
ATOM 720 O O . TRP A 1 92 ? 1.116 17.216 1.827 1.00 51.25 92 TRP A O 1
ATOM 730 N N . ASN A 1 93 ? 1.425 16.973 -0.385 1.00 50.72 93 ASN A N 1
ATOM 731 C CA . ASN A 1 93 ? 0.059 17.340 -0.744 1.00 50.72 93 ASN A CA 1
ATOM 732 C C . ASN A 1 93 ? -0.956 16.263 -0.330 1.00 50.72 93 ASN A C 1
ATOM 734 O O . ASN A 1 93 ? -2.065 16.607 0.067 1.00 50.72 93 ASN A O 1
ATOM 738 N N . CYS A 1 94 ? -0.574 14.982 -0.354 1.00 48.41 94 CYS A N 1
ATOM 739 C CA . CYS A 1 94 ? -1.433 13.887 0.097 1.00 48.41 94 CYS A CA 1
ATOM 740 C C . CYS A 1 94 ? -1.656 13.925 1.617 1.00 48.41 94 CYS A C 1
ATOM 742 O O . CYS A 1 94 ? -2.796 13.822 2.064 1.00 48.41 94 CYS A O 1
ATOM 744 N N . CYS A 1 95 ? -0.603 14.162 2.410 1.00 50.62 95 CYS A N 1
ATOM 745 C CA . CYS A 1 95 ? -0.713 14.274 3.870 1.00 50.62 95 CYS A CA 1
ATOM 746 C C . CYS A 1 95 ? -1.566 15.472 4.329 1.00 50.62 95 CYS A C 1
ATOM 748 O O . CYS A 1 95 ? -2.108 15.445 5.428 1.00 50.62 95 CYS A O 1
ATOM 750 N N . ARG A 1 96 ? -1.702 16.522 3.505 1.00 47.03 96 ARG A N 1
ATOM 751 C CA . ARG A 1 96 ? -2.604 17.659 3.774 1.00 47.03 96 ARG A CA 1
ATOM 752 C C . ARG A 1 96 ? -4.044 17.448 3.302 1.00 47.03 96 ARG A C 1
ATOM 754 O O . ARG A 1 96 ? -4.908 18.229 3.685 1.00 47.03 96 ARG A O 1
ATOM 761 N N . ALA A 1 97 ? -4.291 16.471 2.431 1.00 44.09 97 ALA A N 1
ATOM 762 C CA . ALA A 1 97 ? -5.598 16.249 1.809 1.00 44.09 97 ALA A CA 1
ATOM 763 C C . ALA A 1 97 ? -6.489 15.269 2.591 1.00 44.09 97 ALA A C 1
ATOM 765 O O . ALA A 1 97 ? -7.673 15.138 2.285 1.00 44.09 97 ALA A O 1
ATOM 766 N N . THR A 1 98 ? -5.945 14.586 3.598 1.00 37.88 98 THR A N 1
ATOM 767 C CA . THR A 1 98 ? -6.733 13.848 4.589 1.00 37.88 98 THR A CA 1
ATOM 768 C C . THR A 1 98 ? -7.221 14.810 5.679 1.00 37.88 98 THR A C 1
ATOM 770 O O . THR A 1 98 ? -6.365 15.435 6.309 1.00 37.88 98 THR A O 1
ATOM 773 N N . PRO A 1 99 ? -8.545 14.966 5.879 1.00 40.12 99 PRO A N 1
ATOM 774 C CA . PRO A 1 99 ? -9.098 15.769 6.970 1.00 40.12 99 PRO A CA 1
ATOM 775 C C . PRO A 1 99 ? -8.795 15.175 8.349 1.00 40.12 99 PRO A C 1
ATOM 777 O O . PRO A 1 99 ? -8.628 13.934 8.441 1.00 40.12 99 PRO A O 1
#

Organism: NCBI:txid290602

Sequence (99 aa):
KPFSLDPGNPESLELVTGLLDELLPHFSSSIVNVGLDETVDLGEGRSKETVAERGIGPVFLDFLLKIYKEVKRRGHTMQFWGTLSWSTQSLWNCCRATP

pLDDT: mean 83.93, std 16.57, range [37.88, 97.75]

Radius of gyration: 13.88 Å; chains: 1; bounding box: 31×30×39 Å